Protein AF-A0A2X4U9J8-F1 (afdb_monomer)

Structure (mmCIF, N/CA/C/O backbone):
data_AF-A0A2X4U9J8-F1
#
_entry.id   AF-A0A2X4U9J8-F1
#
loop_
_atom_site.group_PDB
_atom_site.id
_atom_site.type_symbol
_atom_site.label_atom_id
_atom_site.label_alt_id
_atom_site.label_comp_id
_atom_site.label_asym_id
_atom_site.label_entity_id
_atom_site.label_seq_id
_atom_site.pdbx_PDB_ins_code
_atom_site.Cartn_x
_atom_site.Cartn_y
_atom_site.Cartn_z
_atom_site.occupancy
_atom_site.B_iso_or_equiv
_atom_site.auth_seq_id
_atom_site.auth_comp_id
_atom_site.auth_asym_id
_atom_site.auth_atom_id
_atom_site.pdbx_PDB_model_num
ATOM 1 N N . MET A 1 1 ? -14.278 -20.630 -46.195 1.00 41.34 1 MET A N 1
ATOM 2 C CA . MET A 1 1 ? -13.957 -19.263 -45.733 1.00 41.34 1 MET A CA 1
ATOM 3 C C . MET A 1 1 ? -13.952 -19.241 -44.210 1.00 41.34 1 MET A C 1
ATOM 5 O O . MET A 1 1 ? -14.987 -18.960 -43.635 1.00 41.34 1 MET A O 1
ATOM 9 N N . LEU A 1 2 ? -12.833 -19.584 -43.567 1.00 45.78 2 LEU A N 1
ATOM 10 C CA . LEU A 1 2 ? -12.544 -19.266 -42.159 1.00 45.78 2 LEU A CA 1
ATOM 11 C C . LEU A 1 2 ? -11.012 -19.216 -42.006 1.00 45.78 2 LEU A C 1
ATOM 13 O O . LEU A 1 2 ? -10.403 -20.084 -41.394 1.00 45.78 2 LEU A O 1
ATOM 17 N N . GLU A 1 3 ? -10.380 -18.218 -42.625 1.00 42.09 3 GLU A N 1
ATOM 18 C CA . GLU A 1 3 ? -8.973 -17.881 -42.370 1.00 42.09 3 GLU A CA 1
ATOM 19 C C . GLU A 1 3 ? -8.916 -17.126 -41.033 1.00 42.09 3 GLU A C 1
ATOM 21 O O . GLU A 1 3 ? -8.889 -15.898 -40.968 1.00 42.09 3 GLU A O 1
ATOM 26 N N . GLY A 1 4 ? -9.015 -17.874 -39.934 1.00 48.47 4 GLY A N 1
ATOM 27 C CA . GLY A 1 4 ? -8.805 -17.354 -38.590 1.00 48.47 4 GLY A CA 1
ATOM 28 C C . GLY A 1 4 ? -7.319 -17.094 -38.374 1.00 48.47 4 GLY A C 1
ATOM 29 O O . GLY A 1 4 ? -6.591 -17.986 -37.945 1.00 48.47 4 GLY A O 1
ATOM 30 N N . SER A 1 5 ? -6.856 -15.880 -38.669 1.00 53.50 5 SER A N 1
ATOM 31 C CA . SER A 1 5 ? -5.494 -15.448 -38.357 1.00 53.50 5 SER A CA 1
ATOM 32 C C . SER A 1 5 ? -5.286 -15.471 -36.839 1.00 53.50 5 SER A C 1
ATOM 34 O O . SER A 1 5 ? -5.728 -14.563 -36.132 1.00 53.50 5 SER A O 1
ATOM 36 N N . ILE A 1 6 ? -4.624 -16.508 -36.323 1.00 59.72 6 ILE A N 1
ATOM 37 C CA . ILE A 1 6 ? -4.143 -16.544 -34.939 1.00 59.72 6 ILE A CA 1
ATOM 38 C C . ILE A 1 6 ? -3.170 -15.365 -34.793 1.00 59.72 6 ILE A C 1
ATOM 40 O O . ILE A 1 6 ? -2.139 -15.354 -35.471 1.00 59.72 6 ILE A O 1
ATOM 44 N N . PRO A 1 7 ? -3.468 -14.342 -33.972 1.00 59.88 7 PRO A N 1
ATOM 45 C CA . PRO A 1 7 ? -2.606 -13.177 -33.887 1.00 59.88 7 PRO A CA 1
ATOM 46 C C . PRO A 1 7 ? -1.251 -13.610 -33.327 1.00 59.88 7 PRO A C 1
ATOM 48 O O . PRO A 1 7 ? -1.163 -14.120 -32.209 1.00 59.88 7 PRO A O 1
ATOM 51 N N . PHE A 1 8 ? -0.196 -13.410 -34.120 1.00 59.31 8 PHE A N 1
ATOM 52 C CA . PHE A 1 8 ? 1.188 -13.662 -33.735 1.00 59.31 8 PHE A CA 1
ATOM 53 C C . PHE A 1 8 ? 1.474 -12.897 -32.435 1.00 59.31 8 PHE A C 1
ATOM 55 O O . PHE A 1 8 ? 1.536 -11.665 -32.418 1.00 59.31 8 PHE A O 1
ATOM 62 N N . LEU A 1 9 ? 1.574 -13.614 -31.311 1.00 61.66 9 LEU A N 1
ATOM 63 C CA . LEU A 1 9 ? 1.945 -13.015 -30.033 1.00 61.66 9 LEU A CA 1
ATOM 64 C C . LEU A 1 9 ? 3.385 -12.511 -30.145 1.00 61.66 9 LEU A C 1
ATOM 66 O O . LEU A 1 9 ? 4.349 -13.254 -29.977 1.00 61.66 9 LEU A O 1
ATOM 70 N N . ASP A 1 10 ? 3.522 -11.224 -30.435 1.00 73.75 10 ASP A N 1
ATOM 71 C CA . ASP A 1 10 ? 4.819 -10.607 -30.654 1.00 73.75 10 ASP A CA 1
ATOM 72 C C . ASP A 1 10 ? 5.703 -10.668 -29.389 1.00 73.75 10 ASP A C 1
ATOM 74 O O . ASP A 1 10 ? 5.209 -10.622 -28.254 1.00 73.75 10 ASP A O 1
ATOM 78 N N . LYS A 1 11 ? 7.036 -10.708 -29.541 1.00 67.00 11 LYS A N 1
ATOM 79 C CA . LYS A 1 11 ? 7.994 -10.857 -28.412 1.00 67.00 11 LYS A CA 1
ATOM 80 C C . LYS A 1 11 ? 7.844 -9.760 -27.348 1.00 67.00 11 LYS A C 1
ATOM 82 O O . LYS A 1 11 ? 8.255 -9.932 -26.196 1.00 67.00 11 LYS A O 1
ATOM 87 N N . LYS A 1 12 ? 7.296 -8.602 -27.726 1.00 67.38 12 LYS A N 1
ATOM 88 C CA . LYS A 1 12 ? 6.946 -7.504 -26.813 1.00 67.38 12 LYS A CA 1
ATOM 89 C C . LYS A 1 12 ? 5.739 -7.864 -25.935 1.00 67.38 12 LYS A C 1
ATOM 91 O O . LYS A 1 12 ? 5.824 -7.700 -24.720 1.00 67.38 12 LYS A O 1
ATOM 96 N N . ARG A 1 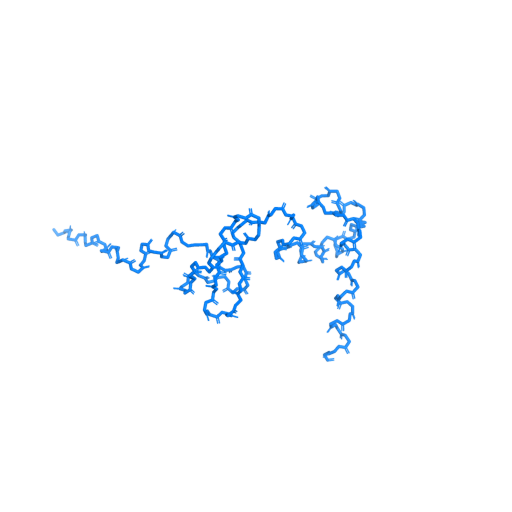13 ? 4.680 -8.439 -26.518 1.00 68.44 13 ARG A N 1
ATOM 97 C CA . ARG A 1 13 ? 3.493 -8.922 -25.789 1.00 68.44 13 ARG A CA 1
ATOM 98 C C . ARG A 1 13 ? 3.829 -10.099 -24.871 1.00 68.44 13 ARG A C 1
ATOM 100 O O . ARG A 1 13 ? 3.415 -10.097 -23.717 1.00 68.44 13 ARG A O 1
ATOM 107 N N . LEU A 1 14 ? 4.670 -11.039 -25.317 1.00 70.44 14 LEU A N 1
ATOM 108 C CA . LEU A 1 14 ? 5.143 -12.155 -24.476 1.00 70.44 14 LEU A CA 1
ATOM 109 C C . LEU A 1 14 ? 5.920 -11.685 -23.235 1.00 70.44 14 LEU A C 1
ATOM 111 O O . LEU A 1 14 ? 5.841 -12.307 -22.176 1.00 70.44 14 LEU A O 1
ATOM 115 N N . ARG A 1 15 ? 6.667 -10.578 -23.344 1.00 69.00 15 ARG A N 1
ATOM 116 C CA . ARG A 1 15 ? 7.360 -9.970 -22.199 1.00 69.00 15 ARG A CA 1
ATOM 117 C C . ARG A 1 15 ? 6.402 -9.254 -21.251 1.00 69.00 15 ARG A C 1
ATOM 119 O O . ARG A 1 15 ? 6.563 -9.420 -20.047 1.00 69.00 15 ARG A O 1
ATOM 126 N N . GLN A 1 16 ? 5.405 -8.538 -21.772 1.00 69.50 16 GLN A N 1
ATOM 127 C CA . GLN A 1 16 ? 4.371 -7.888 -20.955 1.00 69.50 16 GLN A CA 1
ATOM 128 C C . GLN A 1 16 ? 3.562 -8.904 -20.142 1.00 69.50 16 GLN A C 1
ATOM 130 O O . GLN A 1 16 ? 3.387 -8.720 -18.945 1.00 69.50 16 GLN A O 1
ATOM 135 N N . LEU A 1 17 ? 3.169 -10.037 -20.734 1.00 71.31 17 LEU A N 1
ATOM 136 C CA . LEU A 1 17 ? 2.442 -11.099 -20.019 1.00 71.31 17 LEU A CA 1
ATOM 137 C C . LEU A 1 17 ? 3.202 -11.667 -18.807 1.00 71.31 17 LEU A C 1
ATOM 139 O O . LEU A 1 17 ? 2.590 -12.201 -17.889 1.00 71.31 17 LEU A O 1
ATOM 143 N N . ARG A 1 18 ? 4.537 -11.566 -18.793 1.00 76.69 18 ARG A N 1
ATOM 144 C CA . ARG A 1 18 ? 5.394 -12.079 -17.710 1.00 76.69 18 ARG A CA 1
ATOM 145 C C . ARG A 1 18 ? 5.787 -11.017 -16.684 1.00 76.69 18 ARG A C 1
ATOM 147 O O . ARG A 1 18 ? 6.491 -11.331 -15.722 1.00 76.69 18 ARG A O 1
ATOM 154 N N . GLN A 1 19 ? 5.415 -9.762 -16.905 1.00 83.19 19 GLN A N 1
ATOM 155 C CA . GLN A 1 19 ? 5.749 -8.652 -16.021 1.00 83.19 19 GLN A CA 1
ATOM 156 C C . GLN A 1 19 ? 4.555 -8.313 -15.126 1.00 83.19 19 GLN A C 1
ATOM 158 O O . GLN A 1 19 ? 3.413 -8.459 -15.554 1.00 83.19 19 GLN A O 1
ATOM 163 N N . PRO A 1 20 ? 4.791 -7.905 -13.869 1.00 87.12 20 PRO A N 1
ATOM 164 C CA . PRO A 1 20 ? 3.71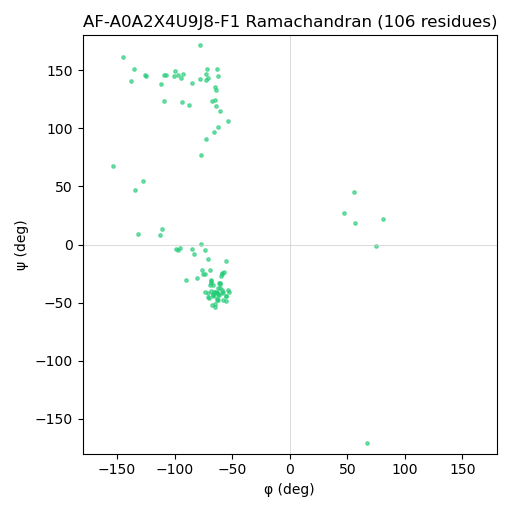2 -7.484 -12.991 1.00 87.12 20 PRO A CA 1
ATOM 165 C C . PRO A 1 20 ? 3.178 -6.116 -13.421 1.00 87.12 20 PRO A C 1
ATOM 167 O O . PRO A 1 20 ? 3.935 -5.247 -13.856 1.00 87.12 20 PRO A O 1
ATOM 170 N N . VAL A 1 21 ? 1.876 -5.911 -13.237 1.00 88.62 21 VAL A N 1
ATOM 171 C CA . VAL A 1 21 ? 1.245 -4.600 -13.409 1.00 88.62 21 VAL A CA 1
ATOM 172 C C . VAL A 1 21 ? 1.803 -3.642 -12.357 1.00 88.62 21 VAL A C 1
ATOM 174 O O . VAL A 1 21 ? 1.945 -4.003 -11.189 1.00 88.62 21 VAL A O 1
ATOM 177 N N . CYS A 1 22 ? 2.140 -2.420 -12.764 1.00 89.31 22 CYS A N 1
ATOM 178 C CA . CYS A 1 22 ? 2.569 -1.401 -11.818 1.00 89.31 22 CYS A CA 1
ATOM 179 C C . CYS A 1 22 ? 1.394 -0.984 -10.914 1.00 89.31 22 CYS A C 1
ATOM 181 O O . CYS A 1 22 ? 0.403 -0.496 -11.454 1.00 89.31 22 CYS A O 1
ATOM 183 N N . PRO A 1 23 ? 1.508 -1.073 -9.575 1.00 85.81 23 PRO A N 1
ATOM 184 C CA . PRO A 1 23 ? 0.417 -0.724 -8.658 1.00 85.81 23 PRO A CA 1
ATOM 185 C C . PRO A 1 23 ? 0.129 0.784 -8.593 1.00 85.81 23 PRO A C 1
ATOM 187 O O . PRO A 1 23 ? -0.882 1.194 -8.045 1.00 85.81 23 PRO A O 1
ATOM 190 N N . PHE A 1 24 ? 1.021 1.620 -9.135 1.00 85.25 24 PHE A N 1
ATOM 191 C CA . PHE A 1 24 ? 0.880 3.078 -9.094 1.00 85.25 24 PHE A CA 1
ATOM 192 C C . PHE A 1 24 ? 0.129 3.657 -10.294 1.00 85.25 24 PHE A C 1
ATOM 194 O O . PHE A 1 24 ? -0.469 4.717 -10.188 1.00 85.25 24 PHE A O 1
ATOM 201 N N . CYS A 1 25 ? 0.232 3.022 -11.463 1.00 86.94 25 CYS A N 1
ATOM 202 C CA . CYS A 1 25 ? -0.351 3.540 -12.707 1.00 86.94 25 CYS A CA 1
ATOM 203 C C . CYS A 1 25 ? -1.152 2.480 -13.469 1.00 86.94 25 CYS A C 1
ATOM 205 O O . CYS A 1 25 ? -1.467 2.675 -14.642 1.00 86.94 25 CYS A O 1
ATOM 207 N N . ASN A 1 26 ? -1.377 1.320 -12.844 1.00 85.88 26 ASN A N 1
ATOM 208 C CA . ASN A 1 26 ? -2.096 0.165 -13.381 1.00 85.88 26 ASN A CA 1
ATOM 209 C C . ASN A 1 26 ? -1.669 -0.238 -14.803 1.00 85.88 26 ASN A C 1
ATOM 211 O O . ASN A 1 26 ? -2.429 -0.825 -15.566 1.00 85.88 26 ASN A O 1
ATOM 215 N N . SER A 1 27 ? -0.418 0.066 -15.162 1.00 84.50 27 SER A N 1
ATOM 216 C CA . SER A 1 27 ? 0.143 -0.179 -16.488 1.00 84.50 27 SER A CA 1
ATOM 217 C C . SER A 1 27 ? 1.209 -1.263 -16.416 1.00 84.50 27 SER A C 1
ATOM 219 O O . SER A 1 27 ? 2.067 -1.254 -15.532 1.00 84.50 27 SER A O 1
ATOM 221 N N . ASN A 1 28 ? 1.192 -2.163 -17.394 1.00 82.81 28 ASN A N 1
ATOM 222 C CA . ASN A 1 28 ? 2.231 -3.174 -17.617 1.00 82.81 28 ASN A CA 1
ATOM 223 C C . ASN A 1 28 ? 2.999 -2.920 -18.928 1.00 82.81 28 ASN A C 1
ATOM 225 O O . ASN A 1 28 ? 3.772 -3.742 -19.405 1.00 82.81 28 ASN A O 1
ATOM 229 N N . SER A 1 29 ? 2.756 -1.774 -19.568 1.00 79.38 29 SER A N 1
ATOM 230 C CA . SER A 1 29 ? 3.265 -1.500 -20.909 1.00 79.38 29 S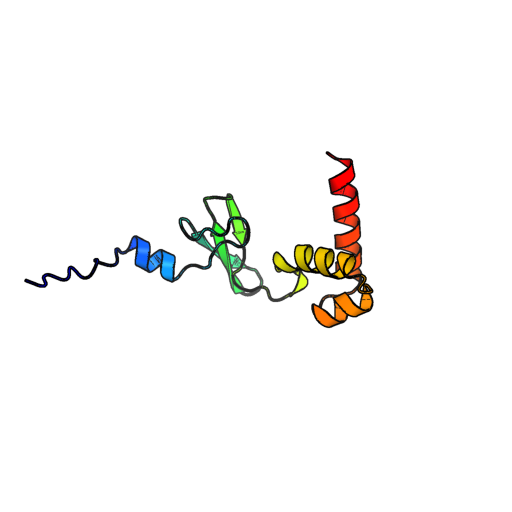ER A CA 1
ATOM 231 C C . SER A 1 29 ? 4.793 -1.417 -20.948 1.00 79.38 29 SER A C 1
ATOM 233 O O . SER A 1 29 ? 5.415 -1.957 -21.865 1.00 79.38 29 SER A O 1
ATOM 235 N N . GLU A 1 30 ? 5.382 -0.779 -19.933 1.00 84.12 30 GLU A N 1
ATOM 236 C CA . GLU A 1 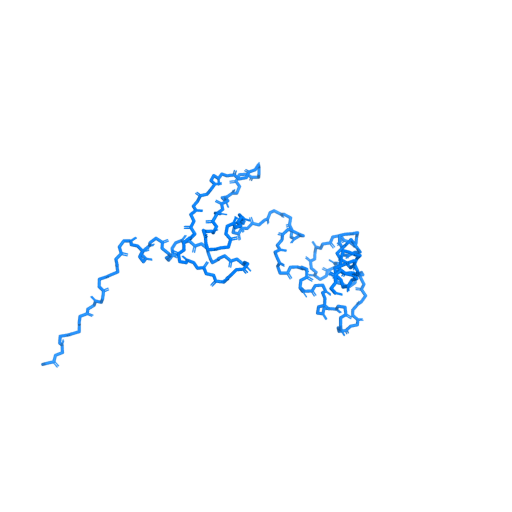30 ? 6.814 -0.490 -19.847 1.00 84.12 30 GLU A CA 1
ATOM 237 C C . GLU A 1 30 ? 7.411 -0.803 -18.471 1.00 84.12 30 GLU A C 1
ATOM 239 O O . GLU A 1 30 ? 8.152 -0.009 -17.881 1.00 84.12 30 GLU A O 1
ATOM 244 N N . VAL A 1 31 ? 7.093 -1.980 -17.941 1.00 89.12 31 VAL A N 1
ATOM 245 C CA . VAL A 1 31 ? 7.729 -2.481 -16.723 1.00 89.12 31 VAL A CA 1
ATOM 246 C C . VAL A 1 31 ? 9.041 -3.176 -17.098 1.00 89.12 31 VAL A C 1
ATOM 248 O O . VAL A 1 31 ? 9.152 -3.857 -18.114 1.00 89.12 31 VAL A O 1
ATOM 251 N N . ARG A 1 32 ? 10.107 -2.982 -16.322 1.00 89.56 32 ARG A N 1
ATOM 252 C CA . ARG A 1 32 ? 11.385 -3.689 -16.512 1.00 89.56 32 ARG A CA 1
ATOM 253 C C . ARG A 1 32 ? 11.919 -4.181 -15.180 1.00 89.56 32 ARG A C 1
ATOM 255 O O . ARG A 1 32 ? 11.671 -3.571 -14.148 1.00 89.56 32 ARG A O 1
ATOM 262 N N . LYS A 1 33 ? 12.668 -5.282 -15.204 1.00 90.56 33 LYS A N 1
ATOM 263 C CA . LYS A 1 33 ? 13.398 -5.764 -14.026 1.00 90.56 33 LYS A CA 1
ATOM 264 C C . LYS A 1 33 ? 14.466 -4.734 -13.644 1.00 90.56 33 LYS A C 1
ATOM 266 O O . LYS A 1 33 ? 15.194 -4.262 -14.511 1.00 90.56 33 LYS A O 1
ATOM 271 N N . HIS A 1 34 ? 14.539 -4.398 -12.363 1.00 90.50 34 HIS A N 1
ATOM 272 C CA . HIS A 1 34 ? 15.424 -3.386 -11.786 1.00 90.50 34 HIS A CA 1
ATOM 273 C C . HIS A 1 34 ? 16.216 -3.994 -10.615 1.00 90.50 34 HIS A C 1
ATOM 275 O O . HIS A 1 34 ? 16.152 -3.527 -9.478 1.00 90.50 34 HIS A O 1
ATOM 281 N N . GLY A 1 35 ? 16.904 -5.104 -10.897 1.00 89.56 35 GLY A N 1
ATOM 282 C CA . GLY A 1 35 ? 17.693 -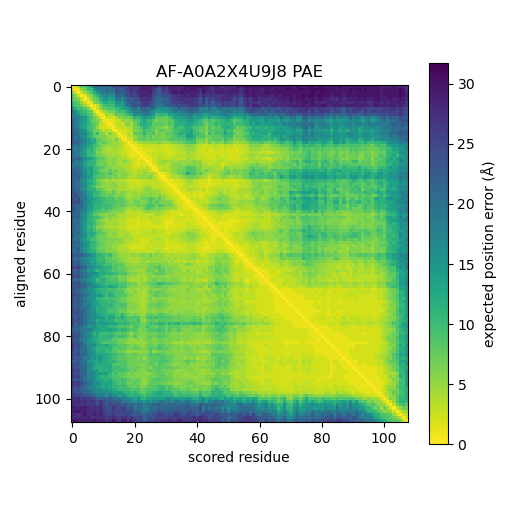5.842 -9.909 1.00 89.56 35 GLY A CA 1
ATOM 283 C C . GLY A 1 35 ? 16.866 -6.509 -8.804 1.00 89.56 35 GLY A C 1
ATOM 284 O O . GLY A 1 35 ? 15.636 -6.586 -8.868 1.00 89.56 35 GLY A O 1
ATOM 285 N N . LEU A 1 36 ? 17.565 -7.018 -7.795 1.00 91.00 36 LEU A N 1
ATOM 286 C CA . LEU A 1 36 ? 16.972 -7.609 -6.597 1.00 91.00 36 LEU A CA 1
ATOM 287 C C . LEU A 1 36 ? 16.991 -6.585 -5.454 1.00 91.00 36 LEU A C 1
ATOM 289 O O . LEU A 1 36 ? 17.846 -5.702 -5.407 1.00 91.00 36 LEU A O 1
ATOM 293 N N . GLY A 1 37 ? 16.017 -6.660 -4.554 1.00 84.81 37 GLY A N 1
ATOM 294 C CA . GLY A 1 37 ? 16.076 -5.963 -3.271 1.00 84.81 37 GLY A CA 1
ATOM 295 C C . GLY A 1 37 ? 16.977 -6.699 -2.280 1.00 84.81 37 GLY A C 1
ATOM 296 O O . GLY A 1 37 ? 17.354 -7.845 -2.512 1.00 84.81 37 GLY A O 1
ATOM 297 N N . ASN A 1 38 ? 17.254 -6.074 -1.134 1.00 84.06 38 ASN A N 1
ATOM 298 C CA . ASN A 1 38 ? 18.034 -6.693 -0.050 1.00 84.06 38 ASN A CA 1
ATOM 299 C C . ASN A 1 38 ? 17.392 -7.989 0.476 1.00 84.06 38 ASN A C 1
ATOM 301 O O . ASN A 1 38 ? 18.081 -8.862 0.980 1.00 84.06 38 ASN A O 1
ATOM 305 N N . SER A 1 39 ? 16.073 -8.130 0.320 1.00 83.19 39 SER A N 1
ATOM 306 C CA . SER A 1 39 ? 15.313 -9.344 0.633 1.00 83.19 39 SER A CA 1
ATOM 307 C C . SER A 1 39 ? 15.458 -10.462 -0.411 1.00 83.19 39 SER A C 1
ATOM 309 O O . SER A 1 39 ? 14.786 -11.482 -0.303 1.00 83.19 39 SER A O 1
ATOM 311 N N . GLY A 1 40 ? 16.245 -10.259 -1.473 1.00 86.44 40 GLY A N 1
ATOM 312 C CA . GLY A 1 40 ? 16.357 -11.180 -2.609 1.00 86.44 40 GLY A CA 1
ATOM 313 C C . GLY A 1 40 ? 15.160 -11.148 -3.568 1.00 86.44 40 GLY A C 1
ATOM 314 O O . GLY A 1 40 ? 15.164 -11.837 -4.585 1.00 86.44 40 GLY A O 1
ATOM 315 N N . LEU A 1 41 ? 14.136 -10.334 -3.287 1.00 88.38 41 LEU A N 1
ATOM 316 C CA . LEU A 1 41 ? 12.944 -10.222 -4.128 1.00 88.38 41 LEU A CA 1
ATOM 317 C C . LEU A 1 41 ? 13.210 -9.362 -5.365 1.00 88.38 41 LEU A C 1
ATOM 319 O O . LEU A 1 41 ? 13.892 -8.336 -5.306 1.00 88.38 41 LEU A O 1
ATOM 323 N N . GLN A 1 42 ? 12.629 -9.754 -6.499 1.00 91.38 42 GLN A N 1
ATOM 324 C CA . GLN A 1 42 ? 12.754 -9.008 -7.748 1.00 91.38 42 GLN A CA 1
ATOM 325 C C . GLN A 1 42 ? 12.098 -7.627 -7.627 1.00 91.38 42 GLN A C 1
ATOM 327 O O . GLN A 1 42 ? 10.899 -7.503 -7.364 1.00 91.38 42 GLN A O 1
ATOM 332 N N . ARG A 1 43 ? 12.882 -6.583 -7.903 1.00 91.75 43 ARG A N 1
ATOM 333 C CA . ARG A 1 43 ? 12.390 -5.215 -8.069 1.00 91.75 43 ARG A CA 1
ATOM 334 C C . ARG A 1 43 ? 12.107 -4.942 -9.536 1.00 91.75 43 ARG A C 1
ATOM 336 O O . ARG A 1 43 ? 12.808 -5.435 -10.426 1.00 91.75 43 ARG A O 1
ATOM 343 N N . TYR A 1 44 ? 11.093 -4.129 -9.776 1.00 91.75 44 TYR A N 1
ATOM 344 C CA . TYR A 1 44 ? 10.667 -3.683 -11.089 1.00 91.75 44 TYR A CA 1
ATOM 345 C C . TYR A 1 44 ? 10.643 -2.158 -11.130 1.00 91.75 44 TYR A C 1
ATOM 347 O O . TYR A 1 44 ? 10.321 -1.506 -10.141 1.00 91.75 44 TYR A O 1
ATOM 355 N N . LEU A 1 45 ? 10.989 -1.591 -12.280 1.00 90.69 45 LEU A N 1
ATOM 356 C CA . LEU A 1 45 ? 10.851 -0.176 -12.593 1.00 90.69 45 LEU A CA 1
ATOM 357 C C . LEU A 1 45 ? 9.739 -0.032 -13.627 1.00 90.69 45 LEU A C 1
ATOM 359 O O . LEU A 1 45 ? 9.817 -0.629 -14.703 1.00 90.69 45 LEU A O 1
ATOM 363 N N . CYS A 1 46 ? 8.728 0.770 -13.314 1.00 91.62 46 CYS A N 1
ATOM 364 C CA . CYS A 1 46 ? 7.759 1.214 -14.303 1.00 91.62 46 CYS A CA 1
ATOM 365 C C . CYS A 1 46 ? 8.294 2.477 -14.973 1.00 91.62 46 CYS A C 1
ATOM 367 O O . CYS A 1 46 ? 8.518 3.476 -14.294 1.00 91.62 46 CYS A O 1
ATOM 369 N N . LYS A 1 47 ? 8.495 2.461 -16.294 1.00 89.50 47 LYS A N 1
ATOM 370 C CA . LYS A 1 47 ? 8.941 3.662 -17.016 1.00 89.50 47 LYS A CA 1
ATOM 371 C C . LYS A 1 47 ? 7.852 4.719 -17.172 1.00 89.50 47 LYS A C 1
ATOM 373 O O . LYS A 1 47 ? 8.189 5.893 -17.233 1.00 89.50 47 LYS A O 1
ATOM 378 N N . ASN A 1 48 ? 6.580 4.317 -17.151 1.00 89.25 48 ASN A N 1
ATOM 379 C CA . ASN A 1 48 ? 5.452 5.237 -17.290 1.00 89.25 48 ASN A CA 1
ATOM 380 C C . ASN A 1 48 ? 5.378 6.216 -16.102 1.00 89.25 48 ASN A C 1
ATOM 382 O O . ASN A 1 48 ? 5.439 7.427 -16.272 1.00 89.25 48 ASN A O 1
ATOM 386 N N . CYS A 1 49 ? 5.356 5.693 -14.870 1.00 88.56 49 CYS A N 1
ATOM 387 C CA . CYS A 1 49 ? 5.336 6.523 -13.658 1.00 88.56 49 CYS A CA 1
ATOM 388 C C . CYS A 1 49 ? 6.725 6.774 -13.047 1.00 88.56 49 CYS A C 1
ATOM 390 O O . CYS A 1 49 ? 6.835 7.478 -12.046 1.00 88.56 49 CYS A O 1
ATOM 392 N N . ARG A 1 50 ? 7.786 6.185 -13.619 1.00 88.62 50 ARG A N 1
ATOM 393 C CA . ARG A 1 50 ? 9.182 6.237 -13.136 1.00 88.62 50 ARG A CA 1
ATOM 394 C C . ARG A 1 50 ? 9.380 5.746 -11.693 1.00 88.62 50 ARG A C 1
ATOM 396 O O . ARG A 1 50 ? 10.408 6.023 -11.082 1.00 88.62 50 ARG A O 1
ATOM 403 N N . ARG A 1 51 ? 8.427 4.981 -11.146 1.00 88.12 51 ARG A N 1
ATOM 404 C CA . ARG A 1 51 ? 8.504 4.413 -9.790 1.00 88.12 51 ARG A CA 1
ATOM 405 C C . ARG A 1 51 ? 9.010 2.977 -9.815 1.00 88.12 51 ARG A C 1
ATOM 407 O O . ARG A 1 51 ? 8.707 2.204 -10.730 1.00 88.12 51 ARG A O 1
ATOM 414 N N . THR A 1 52 ? 9.755 2.613 -8.772 1.00 89.94 52 THR A N 1
ATOM 415 C CA . THR A 1 52 ? 10.137 1.217 -8.531 1.00 89.94 52 THR A CA 1
ATOM 416 C C . THR A 1 52 ? 9.156 0.545 -7.582 1.00 89.94 52 THR A C 1
ATOM 418 O O . THR A 1 52 ? 8.663 1.171 -6.648 1.00 89.94 52 THR A O 1
ATOM 421 N N . PHE A 1 53 ? 8.869 -0.727 -7.826 1.00 89.25 53 PHE A N 1
ATOM 422 C CA . PHE A 1 53 ? 7.988 -1.542 -6.998 1.00 89.25 53 PHE A CA 1
ATOM 423 C C . PHE A 1 53 ? 8.487 -2.985 -6.947 1.00 89.25 53 PHE A C 1
ATOM 425 O O . PHE A 1 53 ? 9.289 -3.415 -7.779 1.00 89.25 53 PHE A O 1
ATOM 432 N N . GLN A 1 54 ? 8.030 -3.737 -5.955 1.00 89.56 54 GLN A N 1
ATOM 433 C CA . GLN A 1 54 ? 8.237 -5.182 -5.878 1.00 89.56 54 GLN A CA 1
ATOM 434 C C . GLN A 1 54 ? 6.908 -5.878 -6.170 1.00 89.56 54 GLN A C 1
ATOM 436 O O . GLN A 1 54 ? 5.851 -5.359 -5.820 1.00 89.56 54 GLN A O 1
ATOM 441 N N . SER A 1 55 ? 6.946 -7.042 -6.824 1.00 84.00 55 SER A N 1
ATOM 442 C CA . SER A 1 55 ? 5.725 -7.832 -7.053 1.00 84.00 55 SER A CA 1
ATOM 443 C C . SER A 1 55 ? 5.169 -8.413 -5.753 1.00 84.00 55 SER A C 1
ATOM 445 O O . SER A 1 55 ? 3.964 -8.596 -5.614 1.00 84.00 55 SER A O 1
ATOM 447 N N . ARG A 1 56 ? 6.057 -8.709 -4.804 1.00 84.44 56 ARG A N 1
ATOM 448 C CA . ARG A 1 56 ? 5.738 -9.150 -3.452 1.00 84.44 56 ARG A CA 1
ATOM 449 C C . ARG A 1 56 ? 6.662 -8.426 -2.490 1.00 84.44 56 ARG A C 1
ATOM 451 O O . ARG A 1 56 ? 7.841 -8.263 -2.786 1.00 84.44 56 ARG A O 1
ATOM 458 N N . TYR A 1 57 ? 6.128 -8.027 -1.348 1.00 85.31 57 TYR A N 1
ATOM 459 C CA . TYR A 1 57 ? 6.900 -7.507 -0.228 1.00 85.31 57 TYR A CA 1
ATOM 460 C C . TYR A 1 57 ? 6.902 -8.528 0.905 1.00 85.31 57 TYR A C 1
ATOM 462 O O . TYR A 1 57 ? 5.904 -9.216 1.124 1.00 85.31 57 TYR A O 1
ATOM 470 N N . TYR A 1 58 ? 8.019 -8.597 1.632 1.00 83.25 58 TYR A N 1
ATOM 471 C CA . TYR A 1 58 ? 8.121 -9.397 2.854 1.00 83.25 58 TYR A CA 1
ATOM 472 C C . TYR A 1 58 ? 7.228 -8.823 3.964 1.00 83.25 58 TYR A C 1
ATOM 474 O O . TYR A 1 58 ? 6.476 -9.544 4.611 1.00 83.25 58 TYR A O 1
ATOM 482 N N . TYR A 1 59 ? 7.255 -7.499 4.130 1.00 84.50 59 TYR A N 1
ATOM 483 C CA . TYR A 1 59 ? 6.415 -6.786 5.088 1.00 84.50 59 TYR A CA 1
ATOM 484 C C . TYR A 1 59 ? 5.128 -6.310 4.417 1.00 84.50 59 TYR A C 1
ATOM 486 O O . TYR A 1 59 ? 5.179 -5.546 3.451 1.00 84.50 59 TYR A O 1
ATOM 494 N N . HIS A 1 60 ? 3.978 -6.725 4.956 1.00 84.12 60 HIS A N 1
ATOM 495 C CA . HIS A 1 60 ? 2.666 -6.370 4.405 1.00 84.12 60 HIS A CA 1
ATOM 496 C C . HIS A 1 60 ? 2.432 -4.850 4.405 1.00 84.12 60 HIS A C 1
ATOM 498 O O . HIS A 1 60 ? 1.900 -4.291 3.456 1.00 84.12 60 HIS A O 1
ATOM 504 N N . ALA A 1 61 ? 2.980 -4.159 5.405 1.00 86.19 61 ALA A N 1
ATOM 505 C CA . ALA A 1 61 ? 3.013 -2.702 5.505 1.00 86.19 61 ALA A CA 1
ATOM 506 C C . ALA A 1 61 ? 3.646 -1.968 4.307 1.00 86.19 61 ALA A C 1
ATOM 508 O O . ALA A 1 61 ? 3.507 -0.757 4.206 1.00 86.19 61 ALA A O 1
ATOM 509 N N . ASN A 1 62 ? 4.369 -2.646 3.418 1.00 85.44 62 ASN A N 1
ATOM 510 C CA . ASN A 1 62 ? 5.004 -1.996 2.270 1.00 85.44 62 ASN A CA 1
ATOM 511 C C . ASN A 1 62 ? 4.199 -2.137 0.976 1.00 85.44 62 ASN A C 1
ATOM 513 O O . ASN A 1 62 ? 4.601 -1.572 -0.042 1.00 85.44 62 ASN A O 1
ATOM 517 N N . TYR A 1 63 ? 3.087 -2.878 0.990 1.00 85.94 63 TYR A N 1
ATOM 518 C CA . TYR A 1 63 ? 2.202 -2.890 -0.165 1.00 85.94 63 TYR A CA 1
ATOM 519 C C . TYR A 1 63 ? 1.474 -1.544 -0.289 1.00 85.94 63 TYR A C 1
ATOM 521 O O . TYR A 1 63 ? 1.133 -0.892 0.702 1.00 85.94 63 TYR A O 1
ATOM 529 N N . HIS A 1 64 ? 1.282 -1.127 -1.541 1.00 83.06 64 HIS A N 1
ATOM 530 C CA . HIS A 1 64 ? 0.713 0.170 -1.905 1.00 83.06 64 HIS A CA 1
ATOM 531 C C . HIS A 1 64 ? -0.762 0.307 -1.508 1.00 83.06 64 HIS A C 1
ATOM 533 O O . HIS A 1 64 ? -1.204 1.379 -1.114 1.00 83.06 64 HIS A O 1
ATOM 539 N N . ASP A 1 65 ? -1.503 -0.795 -1.580 1.00 86.88 65 ASP A N 1
ATOM 540 C CA . ASP A 1 65 ? -2.928 -0.875 -1.261 1.00 86.88 65 ASP A CA 1
ATOM 541 C C . ASP A 1 65 ? -3.217 -0.699 0.232 1.00 86.88 65 ASP A C 1
ATOM 543 O O . ASP A 1 65 ? -4.329 -0.353 0.609 1.00 86.88 65 ASP A O 1
ATOM 547 N N . VAL A 1 66 ? -2.241 -0.937 1.110 1.00 89.81 66 V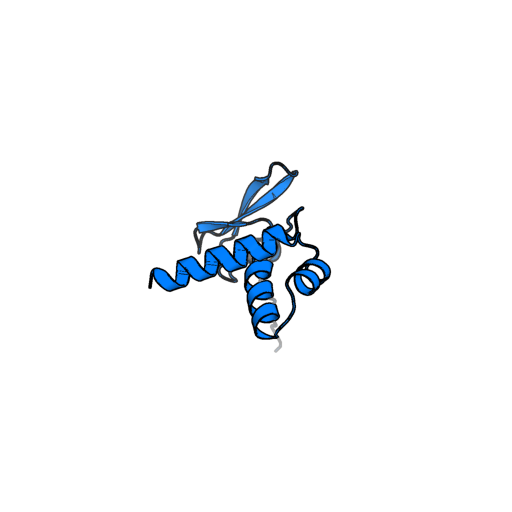AL A N 1
ATOM 548 C CA . VAL A 1 66 ? -2.496 -0.909 2.552 1.00 89.81 66 VAL A CA 1
ATOM 549 C C . VAL A 1 66 ? -2.811 0.507 3.038 1.00 89.81 66 VAL A C 1
ATOM 551 O O . VAL A 1 66 ? -3.531 0.633 4.017 1.00 89.81 66 VAL A O 1
ATOM 554 N N . SER A 1 67 ? -2.274 1.565 2.420 1.00 89.12 67 SER A N 1
ATOM 555 C CA . SER A 1 67 ? -2.627 2.936 2.827 1.00 89.12 67 SER A CA 1
ATOM 556 C C . SER A 1 67 ? -4.084 3.239 2.484 1.00 89.12 67 SER A C 1
ATOM 558 O O . SER A 1 67 ? -4.855 3.552 3.376 1.00 89.12 67 SER A O 1
ATOM 560 N N . GLU A 1 68 ? -4.481 3.000 1.234 1.00 89.62 68 GLU A N 1
ATOM 561 C CA . GLU A 1 68 ? -5.866 3.168 0.775 1.00 89.62 68 GLU A CA 1
ATOM 562 C C . GLU A 1 68 ? -6.852 2.308 1.585 1.00 89.62 68 GLU A C 1
ATOM 564 O O . GLU A 1 68 ? -7.917 2.768 1.985 1.00 89.62 68 GLU A O 1
ATOM 569 N N . LYS A 1 69 ? -6.478 1.064 1.910 1.00 92.62 69 LYS A N 1
ATOM 570 C CA . LYS A 1 69 ? -7.289 0.191 2.771 1.00 92.62 69 LYS A CA 1
ATOM 571 C C . LYS A 1 69 ? -7.467 0.747 4.179 1.00 92.62 69 LYS A C 1
ATOM 573 O O . LYS A 1 69 ? -8.532 0.562 4.753 1.00 92.62 69 LYS A O 1
ATOM 578 N N . ILE A 1 70 ? -6.443 1.376 4.759 1.00 93.06 70 ILE A N 1
ATOM 579 C CA . ILE A 1 70 ? -6.574 1.997 6.083 1.00 93.06 70 ILE A CA 1
ATOM 580 C C . ILE A 1 70 ? -7.626 3.108 6.025 1.00 93.06 70 ILE A C 1
ATOM 582 O O . ILE A 1 70 ? -8.481 3.143 6.903 1.00 93.06 70 ILE A O 1
ATOM 586 N N . ASP A 1 71 ? -7.627 3.927 4.975 1.00 91.31 71 ASP A N 1
ATOM 587 C CA . ASP A 1 71 ? -8.564 5.051 4.819 1.00 91.31 71 ASP A CA 1
ATOM 588 C C . ASP A 1 71 ? -10.004 4.573 4.726 1.00 91.31 71 ASP A C 1
ATOM 590 O O . ASP A 1 71 ? -10.875 5.055 5.449 1.00 91.31 71 ASP A O 1
ATOM 594 N N . VAL A 1 72 ? -10.235 3.570 3.877 1.00 94.00 72 VAL A N 1
ATOM 595 C CA . VAL A 1 72 ? -11.552 2.948 3.718 1.00 94.00 72 VAL A CA 1
ATOM 596 C C . VAL A 1 72 ? -12.038 2.395 5.057 1.00 94.00 72 VAL A C 1
ATOM 598 O O . VAL A 1 72 ? -13.153 2.693 5.475 1.00 94.00 72 VAL A O 1
ATOM 601 N N . LEU A 1 73 ? -11.194 1.652 5.779 1.00 95.00 73 LEU A N 1
ATOM 602 C CA . LEU A 1 73 ? -11.582 1.038 7.051 1.00 95.00 73 LEU A CA 1
ATOM 603 C C . LEU A 1 73 ? -11.825 2.075 8.160 1.00 95.00 73 LEU A C 1
ATOM 605 O O . LEU A 1 73 ? -12.699 1.874 9.004 1.00 95.00 73 LEU A O 1
ATOM 609 N N . ILE A 1 74 ? -11.088 3.188 8.167 1.00 94.06 74 ILE A N 1
ATOM 610 C CA . ILE A 1 74 ? -11.352 4.312 9.077 1.00 94.06 74 ILE A CA 1
ATOM 611 C C . ILE A 1 74 ? -12.687 4.973 8.730 1.00 94.06 74 ILE A C 1
ATOM 613 O O . ILE A 1 74 ? -13.472 5.241 9.637 1.00 94.06 74 ILE A O 1
ATOM 617 N N . GLY A 1 75 ? -12.975 5.181 7.441 1.00 92.44 75 GLY A N 1
ATOM 618 C CA . GLY A 1 75 ? -14.260 5.704 6.966 1.00 92.44 75 GLY A CA 1
ATOM 619 C C . GLY A 1 75 ? -15.447 4.801 7.321 1.00 92.44 75 GLY A C 1
ATOM 620 O O . GLY A 1 75 ? -16.525 5.292 7.639 1.00 92.44 75 GLY A O 1
ATOM 621 N N . GLU A 1 76 ? -15.236 3.484 7.361 1.00 95.56 76 GLU A N 1
ATOM 622 C CA . GLU A 1 76 ? -16.203 2.500 7.872 1.00 95.56 76 GLU A CA 1
ATOM 623 C C . GLU A 1 76 ? -16.336 2.497 9.411 1.00 95.56 76 GLU A C 1
ATOM 625 O O . GLU A 1 76 ? -17.146 1.751 9.965 1.00 95.56 76 GLU A O 1
ATOM 630 N N . G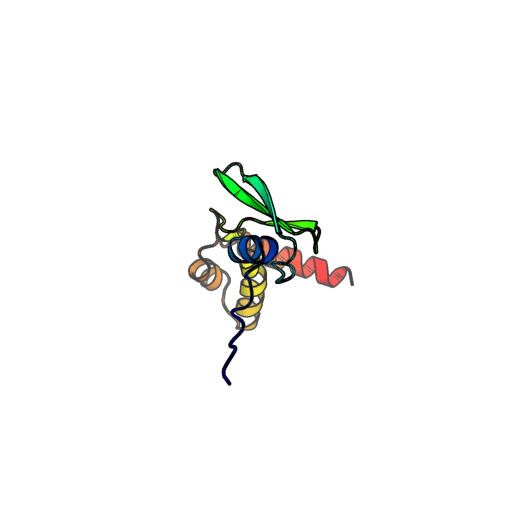LY A 1 77 ? -15.531 3.284 10.129 1.00 94.62 77 GLY A N 1
ATOM 631 C CA . GLY A 1 77 ? -15.560 3.381 11.589 1.00 94.62 77 GLY A CA 1
ATOM 632 C C . GLY A 1 77 ? -14.820 2.255 12.317 1.00 94.62 77 GLY A C 1
ATOM 633 O O . GLY A 1 77 ? -15.102 1.977 13.486 1.00 94.62 77 GLY A O 1
ATOM 634 N N . TRP A 1 78 ? -13.879 1.565 11.665 1.00 97.19 78 TRP A N 1
ATOM 635 C CA . TRP A 1 78 ? -13.075 0.545 12.337 1.00 97.19 78 TRP A CA 1
ATOM 636 C C . TRP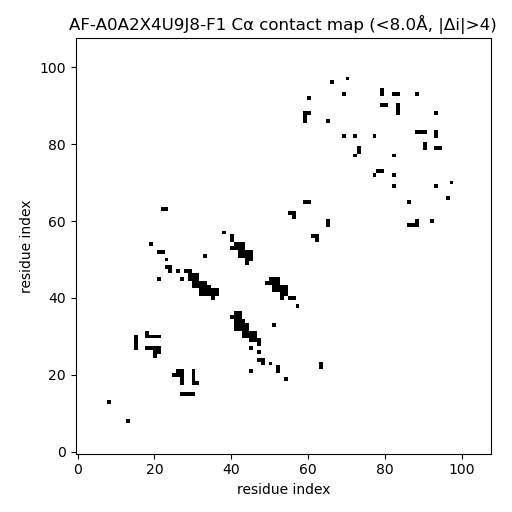 A 1 78 ? -12.056 1.177 13.290 1.00 97.19 78 TRP A C 1
ATOM 638 O O . TRP A 1 78 ? -11.403 2.170 12.980 1.00 97.19 78 TRP A O 1
ATOM 648 N N . SER A 1 79 ? -11.845 0.541 14.445 1.00 96.25 79 SER A N 1
ATOM 649 C CA . SER A 1 79 ? -10.772 0.939 15.358 1.00 96.25 79 SER A CA 1
ATOM 650 C C . SER A 1 79 ? -9.394 0.559 14.807 1.00 96.25 79 SER A C 1
ATOM 652 O O . SER A 1 79 ? -9.238 -0.463 14.134 1.00 96.25 79 SER A O 1
ATOM 654 N N . VAL A 1 80 ? -8.361 1.327 15.169 1.00 95.19 80 VAL A N 1
ATOM 655 C CA . VAL A 1 80 ? -6.963 1.074 14.763 1.00 95.19 80 VAL A CA 1
ATOM 656 C C . VAL A 1 80 ? -6.523 -0.359 15.079 1.00 95.19 80 VAL A C 1
ATOM 658 O O . VAL A 1 80 ? -5.914 -1.024 14.242 1.00 95.19 80 VAL A O 1
ATOM 661 N N . ARG A 1 81 ? -6.906 -0.880 16.250 1.00 96.56 81 ARG A N 1
ATOM 662 C CA . ARG A 1 81 ? -6.618 -2.260 16.661 1.00 96.56 81 ARG A CA 1
ATOM 663 C C . ARG A 1 81 ? -7.277 -3.297 15.745 1.00 96.56 81 ARG A C 1
ATOM 665 O O . ARG A 1 81 ? -6.647 -4.288 15.381 1.00 96.56 81 ARG A O 1
ATOM 672 N N . LYS A 1 82 ? -8.527 -3.061 15.327 1.00 96.94 82 LYS A N 1
ATOM 673 C CA . LYS A 1 82 ? -9.248 -3.936 14.386 1.00 96.94 82 LYS A CA 1
ATOM 674 C C . LYS A 1 82 ? -8.594 -3.912 13.000 1.00 96.94 82 LYS A C 1
ATOM 676 O O . LYS A 1 82 ? -8.402 -4.968 12.400 1.00 96.94 82 LYS A O 1
ATOM 681 N N . ILE A 1 83 ? -8.195 -2.731 12.525 1.00 95.62 83 ILE A N 1
ATOM 682 C CA . ILE A 1 83 ? -7.482 -2.544 11.250 1.00 95.62 83 ILE A CA 1
ATOM 683 C C . ILE A 1 83 ? -6.131 -3.266 11.270 1.00 95.62 83 ILE A C 1
ATOM 685 O O . ILE A 1 83 ? -5.817 -4.020 10.350 1.00 95.62 83 ILE A O 1
ATOM 689 N N . SER A 1 84 ? -5.353 -3.080 12.338 1.00 95.31 84 SER A N 1
ATOM 690 C CA . SER A 1 84 ? -4.058 -3.736 12.540 1.00 95.31 84 SER A CA 1
ATOM 691 C C . SER A 1 84 ? -4.175 -5.260 12.458 1.00 95.31 84 SER A C 1
ATOM 693 O O . SER A 1 84 ? -3.436 -5.899 11.702 1.00 95.31 84 SER A O 1
ATOM 695 N N . ALA A 1 85 ? -5.151 -5.836 13.165 1.00 95.00 85 ALA A N 1
ATOM 696 C CA . ALA A 1 85 ? -5.409 -7.271 13.148 1.00 95.00 85 ALA A CA 1
ATOM 697 C C . ALA A 1 85 ? -5.830 -7.773 11.755 1.00 95.00 85 ALA A C 1
ATOM 699 O O . ALA A 1 85 ? -5.361 -8.819 11.306 1.00 95.00 85 ALA A O 1
ATOM 700 N N . HIS A 1 86 ? -6.680 -7.019 11.054 1.00 94.31 86 HIS A N 1
ATOM 701 C CA . HIS A 1 86 ? -7.191 -7.396 9.738 1.00 94.31 86 HIS A CA 1
ATOM 702 C C . HIS A 1 86 ? -6.124 -7.328 8.639 1.00 94.31 86 HIS A C 1
ATOM 704 O O . HIS A 1 86 ? -5.973 -8.270 7.862 1.00 94.31 86 HIS A O 1
ATOM 710 N N . LEU A 1 87 ? -5.341 -6.247 8.602 1.00 92.06 87 LEU A N 1
ATOM 711 C CA . LEU A 1 87 ? -4.292 -6.041 7.599 1.00 92.06 87 LEU A CA 1
ATOM 712 C C . LEU A 1 87 ? -2.971 -6.741 7.953 1.00 92.06 87 LEU A C 1
ATOM 714 O O . LEU A 1 87 ? -2.067 -6.781 7.120 1.00 92.06 87 LEU A O 1
ATOM 718 N N . LYS A 1 88 ? -2.849 -7.305 9.164 1.00 93.06 88 LYS A N 1
ATOM 719 C CA . LYS A 1 88 ? -1.614 -7.908 9.703 1.00 93.06 88 LYS A CA 1
ATOM 720 C C . LYS A 1 88 ? -0.434 -6.929 9.681 1.00 93.06 88 LYS A C 1
ATOM 722 O O . LYS A 1 88 ? 0.678 -7.262 9.269 1.00 93.06 88 LYS A O 1
ATOM 727 N N . VAL A 1 89 ? -0.696 -5.700 10.117 1.00 92.75 89 VAL A N 1
ATOM 728 C CA . VAL A 1 89 ? 0.269 -4.594 10.189 1.00 92.75 89 VAL A CA 1
ATOM 729 C C . VAL A 1 89 ? 0.272 -4.043 11.611 1.00 92.75 89 VAL A C 1
ATOM 731 O O . VAL A 1 89 ? -0.771 -4.045 12.251 1.00 92.75 89 VAL A O 1
ATOM 734 N N . SER A 1 90 ? 1.412 -3.579 12.133 1.00 93.62 90 SER A N 1
ATOM 735 C CA . SER A 1 90 ? 1.467 -3.027 13.495 1.00 93.62 90 SER A CA 1
ATOM 736 C C . SER A 1 90 ? 0.581 -1.788 13.650 1.00 93.62 90 SER A C 1
ATOM 738 O O . SER A 1 90 ? 0.501 -0.965 12.736 1.00 93.62 90 SER A O 1
ATOM 740 N N . GLU A 1 91 ? -0.033 -1.622 14.825 1.00 94.44 91 GLU A N 1
ATOM 741 C CA . GLU A 1 91 ? -0.826 -0.428 15.157 1.00 94.44 91 GLU A CA 1
ATOM 742 C C . GLU A 1 91 ? -0.029 0.864 14.933 1.00 94.44 91 GLU A C 1
ATOM 744 O O . GLU A 1 91 ? -0.548 1.815 14.359 1.00 94.44 91 GLU A O 1
ATOM 749 N N . GLU A 1 92 ? 1.264 0.866 15.268 1.00 93.88 92 GLU A N 1
ATOM 750 C CA . GLU A 1 92 ? 2.152 2.014 15.046 1.00 93.88 92 GLU A CA 1
ATOM 751 C C . GLU A 1 92 ? 2.238 2.422 13.569 1.00 93.88 92 GLU A C 1
ATOM 753 O O . GLU A 1 92 ? 2.232 3.604 13.228 1.00 93.88 92 GLU A O 1
ATOM 758 N N . THR A 1 93 ? 2.268 1.447 12.658 1.00 92.56 93 THR A N 1
ATOM 759 C CA . THR A 1 93 ? 2.283 1.744 11.221 1.00 92.56 93 THR A CA 1
ATOM 760 C C . THR A 1 93 ? 0.948 2.333 10.767 1.00 92.56 93 THR A C 1
ATOM 762 O O . THR A 1 93 ? 0.933 3.208 9.900 1.00 92.56 93 THR A O 1
ATOM 765 N N . VAL A 1 94 ? -0.163 1.881 11.356 1.00 93.12 94 VAL A N 1
ATOM 766 C CA . VAL A 1 94 ? -1.493 2.441 11.090 1.00 93.12 94 VAL A CA 1
ATOM 767 C C . VAL A 1 94 ? -1.547 3.892 11.572 1.00 93.12 94 VAL A C 1
ATOM 769 O O . VAL A 1 94 ? -1.823 4.777 10.766 1.00 93.12 94 VAL A O 1
ATOM 772 N N . TYR A 1 95 ? -1.162 4.169 12.823 1.00 94.00 95 TYR A N 1
ATOM 773 C CA . TYR A 1 95 ? -1.091 5.535 13.358 1.00 94.00 95 TYR A CA 1
ATOM 774 C C . TYR A 1 95 ? -0.204 6.453 12.519 1.00 94.00 95 TYR A C 1
ATOM 776 O O . TYR A 1 95 ? -0.583 7.587 12.225 1.00 94.00 95 TYR A O 1
ATOM 784 N N . ARG A 1 96 ? 0.970 5.974 12.096 1.00 91.56 96 ARG A N 1
ATOM 785 C CA . ARG A 1 96 ? 1.884 6.755 11.260 1.00 91.56 96 ARG A CA 1
ATOM 786 C C . ARG A 1 96 ? 1.240 7.186 9.944 1.00 91.56 96 ARG A C 1
ATOM 788 O O . ARG A 1 96 ? 1.453 8.315 9.517 1.00 91.56 96 ARG A O 1
ATOM 795 N N . ARG A 1 97 ? 0.480 6.303 9.298 1.00 90.50 97 ARG A N 1
ATOM 796 C CA . ARG A 1 97 ? -0.166 6.600 8.011 1.00 90.50 97 ARG A CA 1
ATOM 797 C C . ARG A 1 97 ? -1.313 7.587 8.151 1.00 90.50 97 ARG A C 1
ATOM 799 O O . ARG A 1 97 ? -1.348 8.542 7.387 1.00 90.50 97 ARG A O 1
ATOM 806 N N . ILE A 1 98 ? -2.124 7.421 9.195 1.00 89.75 98 ILE A N 1
ATOM 807 C CA . ILE A 1 98 ? -3.171 8.384 9.561 1.00 89.75 98 ILE A CA 1
ATOM 808 C C . ILE A 1 98 ? -2.566 9.785 9.744 1.00 89.75 98 ILE A C 1
ATOM 810 O O . ILE A 1 98 ? -3.085 10.769 9.226 1.00 89.75 98 ILE A O 1
ATOM 814 N N . ARG A 1 99 ? -1.420 9.887 10.436 1.00 90.56 99 ARG A N 1
ATOM 815 C CA . ARG A 1 99 ? -0.727 11.172 10.634 1.00 90.56 99 ARG A CA 1
ATOM 816 C C . ARG A 1 99 ? -0.237 11.791 9.321 1.00 90.56 99 ARG A C 1
ATOM 818 O O . ARG A 1 99 ? -0.439 12.982 9.117 1.00 90.56 99 ARG A O 1
ATOM 825 N N . ILE A 1 100 ? 0.391 11.005 8.443 1.00 83.31 100 ILE A N 1
ATOM 826 C CA . ILE A 1 100 ? 0.929 11.500 7.160 1.00 83.31 100 ILE A CA 1
ATOM 827 C C . ILE A 1 100 ? -0.183 12.079 6.269 1.00 83.31 100 ILE A C 1
ATOM 829 O O . ILE A 1 100 ? 0.014 13.113 5.639 1.00 83.31 100 ILE A O 1
ATOM 833 N N . GLN A 1 101 ? -1.370 11.477 6.263 1.00 71.25 101 GLN A N 1
ATOM 834 C CA . GLN A 1 101 ? -2.485 11.975 5.451 1.00 71.25 101 GLN A CA 1
ATOM 835 C C . GLN A 1 101 ? -3.029 13.313 5.940 1.00 71.25 101 GLN A C 1
ATOM 837 O O . GLN A 1 101 ? -3.248 14.206 5.128 1.00 71.25 101 GLN A O 1
ATOM 842 N N . SER A 1 102 ? -3.133 13.497 7.261 1.00 64.62 102 SER A N 1
ATOM 843 C CA . SER A 1 102 ? -3.563 14.782 7.830 1.00 64.62 102 SER A CA 1
ATOM 844 C C . SER A 1 102 ? -2.635 15.950 7.452 1.00 64.62 102 SER A C 1
ATOM 846 O O . SER A 1 102 ? -3.078 17.095 7.362 1.00 64.62 102 SER A O 1
ATOM 848 N N . SER A 1 103 ? -1.352 15.672 7.175 1.00 60.59 103 SER A N 1
ATOM 849 C CA . SER A 1 103 ? -0.410 16.683 6.678 1.00 60.59 103 SER A CA 1
ATOM 850 C C . SER A 1 103 ? -0.516 16.956 5.173 1.00 60.59 103 SER A C 1
ATOM 852 O O . SER A 1 103 ? -0.254 18.083 4.762 1.00 60.59 103 SER A O 1
ATOM 854 N N . ASP A 1 104 ? -0.934 15.981 4.359 1.00 56.34 104 ASP A N 1
ATOM 855 C CA . ASP A 1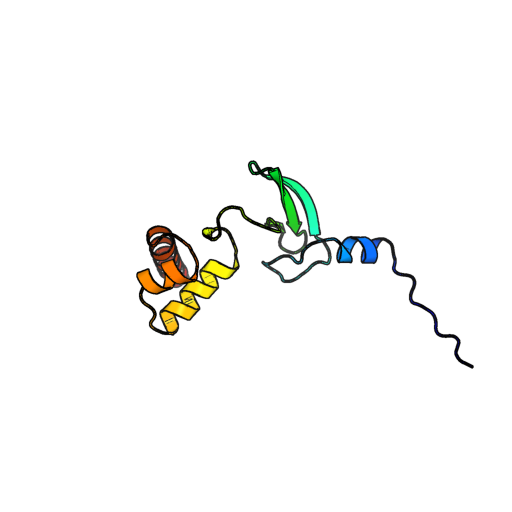 104 ? -1.073 16.157 2.904 1.00 56.34 104 ASP A CA 1
ATOM 856 C C . ASP A 1 104 ? -2.321 16.989 2.531 1.00 56.34 104 ASP A C 1
ATOM 858 O O . ASP A 1 104 ? -2.329 17.668 1.504 1.00 56.34 104 ASP A O 1
ATOM 862 N N . GLU A 1 105 ? -3.354 17.007 3.381 1.00 53.03 105 GLU A N 1
ATOM 863 C CA . GLU A 1 105 ? -4.549 17.859 3.215 1.00 53.03 105 GLU A CA 1
ATOM 864 C C . GLU A 1 105 ? -4.312 19.332 3.573 1.00 53.03 105 GLU A C 1
ATOM 866 O O . GLU A 1 105 ? -5.014 20.201 3.067 1.00 53.03 105 GLU A O 1
ATOM 871 N N . SER A 1 106 ? -3.290 19.635 4.379 1.00 42.62 106 SER A N 1
ATOM 872 C CA . SER A 1 106 ? -2.928 21.016 4.747 1.00 42.62 106 SER A CA 1
ATOM 873 C C . SER A 1 106 ? -2.012 21.704 3.722 1.00 42.62 106 SER A C 1
ATOM 875 O O . SER A 1 106 ? -1.663 22.870 3.890 1.00 42.62 106 SER A O 1
ATOM 877 N N . ALA A 1 107 ? -1.586 20.979 2.683 1.00 49.41 107 ALA A N 1
ATOM 878 C CA . ALA A 1 107 ? -0.667 21.455 1.647 1.00 49.41 107 ALA A CA 1
ATOM 879 C C . ALA A 1 107 ? -1.337 21.634 0.269 1.00 49.41 107 ALA A C 1
ATOM 881 O O . ALA A 1 107 ? -0.636 21.773 -0.738 1.00 49.41 107 ALA A O 1
ATOM 882 N N . LYS A 1 108 ? -2.674 21.613 0.217 1.00 39.53 108 LYS A N 1
ATOM 883 C CA . LYS A 1 108 ? -3.479 21.894 -0.979 1.00 39.53 108 LYS A CA 1
ATOM 884 C C . LYS A 1 108 ? -4.172 23.243 -0.899 1.00 39.53 108 LYS A C 1
ATOM 886 O O . LYS A 1 108 ? -4.639 23.598 0.202 1.00 39.53 108 LYS A O 1
#

Mean predicted aligned error: 9.55 Å

Nearest PDB structures (foldseek):
  4ldz-assembly1_B  TM=8.658E-01  e=3.932E-01  Bacillus subtilis subsp. subtilis str. 168
  3c57-assembly1_A  TM=7.770E-01  e=3.691E-01  Mycobacterium tuberculosis
  2g2i-assembly2_B  TM=4.211E-01  e=5.989E+00  Homo sapiens
  4xey-assembly1_A  TM=4.336E-01  e=5.622E+00  Homo sapiens

Radius of gyration: 19.16 Å; Cα contacts (8 Å, |Δi|>4): 109; chains: 1; bounding box: 34×41×62 Å

Secondary structure (DSSP, 8-state):
----------HHHHHHHTSPPPTTT---TTEEEEEE-TTSPEEEEETTT--EEESS-SSGGGSTHHHHHHHHHHHTT--HHHHHHHHT--HHHHHHHHHHHHHHGGG-

Foldseek 3Di:
DCPPPPPDCDPQNVVLVVADQDPVPRDSNAKDFDDADPVRFTWIARPVVRDIDTPDDPALLPDPCLLVVLVVCVVVVDDLVRSCVVSVHDSVSSVVSVVVVVVVVVVD

InterPro domains:
  IPR003220 InsA N-terminal zinc ribbon domain [PF03811] (22-50)
  IPR051252 IS1 element transposase InsA [PTHR47923] (22-99)

Solvent-accessible surface area (backbone atoms only — not comparable to full-atom values): 6723 Å² total; per-residue (Å²): 142,80,88,76,76,75,75,79,77,45,77,67,56,60,50,38,76,73,47,67,62,33,91,87,73,76,44,39,87,50,56,40,82,57,59,63,44,98,86,70,42,60,24,32,33,28,64,86,80,68,45,73,49,57,86,67,66,94,52,58,75,70,44,78,62,53,59,60,50,49,53,54,39,47,74,74,66,51,51,63,68,58,48,18,67,72,67,67,34,60,52,66,61,52,54,53,52,59,53,55,50,64,54,59,66,73,74,109

pLDDT: mean 82.36, std 14.49, range [39.53, 97.19]

Organism: NCBI:txid158841

Sequence (108 aa):
MLEGSIPFLDKKRLRQLRQPVCPFCNSNSEVRKHGLGNSGLQRYLCKNCRRTFQSRYYYHANYHDVSEKIDVLIGEGWSVRKISAHLKVSEETVYRRIRIQSSDESAK